Protein AF-Q3I3A7-F1 (afdb_monomer_lite)

Radius of gyration: 13.95 Å; chains: 1; bounding box: 31×29×38 Å

Organism: Coccidioides posadasii (NCBI:txid199306)

Foldseek 3Di:
DQDQQAKDKDFAQDQAKKWKWKDAVHTHDIDIAHHRRMDIDGADADPHRQWIWTWMARDVVCVVPLGKIKTWIWHDDSPDIDTDIDIGSDQRQAQHKDKDDDPPPVDDIDIDRRSDHD

Structure (mmCIF, N/CA/C/O backbone):
data_AF-Q3I3A7-F1
#
_entry.id   AF-Q3I3A7-F1
#
loop_
_atom_site.group_PDB
_atom_site.id
_atom_site.type_symbol
_atom_site.label_atom_id
_atom_site.label_alt_id
_atom_site.label_comp_id
_atom_site.label_asym_id
_atom_site.label_entity_id
_atom_site.label_seq_id
_atom_site.pdbx_PDB_ins_code
_atom_site.Cartn_x
_atom_site.Cartn_y
_atom_site.Cartn_z
_atom_site.occupancy
_atom_site.B_iso_or_equiv
_atom_site.auth_seq_id
_atom_site.auth_comp_id
_atom_site.auth_asym_id
_atom_site.auth_atom_id
_atom_site.pdbx_PDB_model_num
ATOM 1 N N . LEU A 1 1 ? 12.259 -13.807 -21.018 1.00 39.78 1 LEU A N 1
ATOM 2 C CA . LEU A 1 1 ? 11.162 -14.350 -20.187 1.00 39.78 1 LEU A CA 1
ATOM 3 C C . LEU A 1 1 ? 10.895 -13.322 -19.102 1.00 39.78 1 LEU A C 1
ATOM 5 O O . LEU A 1 1 ? 11.726 -13.189 -18.217 1.00 39.78 1 LEU A O 1
ATOM 9 N N . ALA A 1 2 ? 9.838 -12.520 -19.231 1.00 44.34 2 ALA A N 1
ATOM 10 C CA . ALA A 1 2 ? 9.441 -11.611 -18.160 1.00 44.34 2 ALA A CA 1
ATOM 11 C C . ALA A 1 2 ? 8.828 -12.471 -17.049 1.00 44.34 2 ALA A C 1
ATOM 13 O O . ALA A 1 2 ? 7.767 -13.065 -17.247 1.00 44.34 2 ALA A O 1
ATOM 14 N N . GLY A 1 3 ? 9.542 -12.632 -15.934 1.00 54.00 3 GLY A N 1
ATOM 15 C CA . GLY A 1 3 ? 8.972 -13.247 -14.740 1.00 54.00 3 GLY A CA 1
ATOM 16 C C . GLY A 1 3 ? 7.757 -12.431 -14.310 1.00 54.00 3 GLY A C 1
ATOM 17 O O . GLY A 1 3 ? 7.796 -11.202 -14.339 1.00 54.00 3 GLY A O 1
ATOM 18 N N . SER A 1 4 ? 6.652 -13.094 -13.971 1.00 65.88 4 SER A N 1
ATOM 19 C CA . SER A 1 4 ? 5.513 -12.401 -13.370 1.00 65.88 4 SER A CA 1
ATOM 20 C C . SER A 1 4 ? 6.004 -11.741 -12.082 1.00 65.88 4 SER A C 1
ATOM 22 O O . SER A 1 4 ? 6.487 -12.439 -11.198 1.00 65.88 4 SER A O 1
ATOM 24 N N . ALA A 1 5 ? 5.892 -10.414 -11.985 1.00 78.31 5 ALA A N 1
ATOM 25 C CA . ALA A 1 5 ? 6.388 -9.612 -10.862 1.00 78.31 5 ALA A CA 1
ATOM 26 C C . ALA A 1 5 ? 5.687 -9.889 -9.514 1.00 78.31 5 ALA A C 1
ATOM 28 O O . ALA A 1 5 ? 5.939 -9.191 -8.541 1.00 78.31 5 ALA A O 1
ATOM 29 N N . GLY A 1 6 ? 4.810 -10.894 -9.450 1.00 90.94 6 GLY A N 1
ATOM 30 C CA . GLY A 1 6 ? 3.989 -11.202 -8.289 1.00 90.94 6 GLY A CA 1
ATOM 31 C C . GLY A 1 6 ? 2.768 -10.292 -8.167 1.00 90.94 6 GLY A C 1
ATOM 32 O O . GLY A 1 6 ? 2.326 -9.662 -9.135 1.00 90.94 6 GLY A O 1
ATOM 33 N N . ASN A 1 7 ? 2.216 -10.259 -6.957 1.00 96.06 7 ASN A N 1
ATOM 34 C CA . ASN A 1 7 ? 1.051 -9.460 -6.606 1.00 96.06 7 ASN A CA 1
ATOM 35 C C . ASN A 1 7 ? 1.393 -8.496 -5.467 1.00 96.06 7 ASN A C 1
ATOM 37 O O . ASN A 1 7 ? 2.140 -8.854 -4.560 1.00 96.06 7 ASN A O 1
ATOM 41 N N . ALA A 1 8 ? 0.779 -7.317 -5.485 1.00 97.75 8 ALA A N 1
ATOM 42 C CA . ALA A 1 8 ? 0.672 -6.450 -4.323 1.00 97.75 8 ALA A CA 1
ATOM 43 C C . ALA A 1 8 ? -0.558 -6.897 -3.524 1.00 97.75 8 ALA A C 1
ATOM 45 O O . ALA A 1 8 ? -1.632 -7.101 -4.099 1.00 97.75 8 ALA A O 1
ATOM 46 N N . ILE A 1 9 ? -0.394 -7.113 -2.218 1.00 98.56 9 ILE A N 1
ATOM 47 C CA . ILE A 1 9 ? -1.428 -7.665 -1.336 1.00 98.56 9 ILE A CA 1
ATOM 48 C C . ILE A 1 9 ? -1.588 -6.739 -0.131 1.00 98.56 9 ILE A C 1
ATOM 50 O O . ILE A 1 9 ? -0.599 -6.300 0.448 1.00 98.56 9 ILE A O 1
ATOM 54 N N . VAL A 1 10 ? -2.835 -6.450 0.244 1.00 98.75 10 VAL A N 1
ATOM 55 C CA . VAL A 1 10 ? -3.174 -5.746 1.487 1.00 98.75 10 VAL A CA 1
ATOM 56 C C . VAL A 1 10 ? -4.082 -6.646 2.306 1.00 98.75 10 VAL A C 1
ATOM 58 O O . VAL A 1 10 ? -5.173 -7.002 1.858 1.00 98.75 10 VAL A O 1
ATOM 61 N N . GLU A 1 11 ? -3.647 -6.984 3.514 1.00 98.75 11 GLU A N 1
ATOM 62 C CA . GLU A 1 11 ? -4.423 -7.773 4.468 1.00 98.75 11 GLU A CA 1
ATOM 63 C C . GLU A 1 11 ? -4.827 -6.905 5.656 1.00 98.75 11 GLU A C 1
ATOM 65 O O . GLU A 1 11 ? -3.984 -6.302 6.323 1.00 98.75 11 GLU A O 1
ATOM 70 N N . ASN A 1 12 ? -6.125 -6.845 5.948 1.00 98.75 12 ASN A N 1
ATOM 71 C CA . ASN A 1 12 ? -6.616 -6.098 7.095 1.00 98.75 12 ASN A CA 1
ATOM 72 C C . ASN A 1 12 ? -6.736 -6.998 8.330 1.00 98.75 12 ASN A C 1
ATOM 74 O O . ASN A 1 12 ? -7.761 -7.643 8.549 1.00 98.75 12 ASN A O 1
ATOM 78 N N . HIS A 1 13 ? -5.714 -6.979 9.181 1.00 98.44 13 HIS A N 1
ATOM 79 C CA . HIS A 1 13 ? -5.724 -7.660 10.484 1.00 98.44 13 HIS A CA 1
ATOM 80 C C . HIS A 1 13 ? -6.307 -6.801 11.621 1.00 98.44 13 HIS A C 1
ATOM 82 O O . HIS A 1 13 ? -6.398 -7.257 12.761 1.00 98.44 13 HIS A O 1
ATOM 88 N N . CYS A 1 14 ? -6.720 -5.562 11.339 1.00 98.12 14 CYS A N 1
ATOM 89 C CA . CYS A 1 14 ? -7.271 -4.649 12.338 1.00 98.12 14 CYS A CA 1
ATOM 90 C C . CYS A 1 14 ? -8.732 -4.997 12.687 1.00 98.12 14 CYS A C 1
ATOM 92 O O . CYS A 1 14 ? -9.471 -5.504 11.841 1.00 98.12 14 CYS A O 1
ATOM 94 N N . PRO A 1 15 ? -9.218 -4.640 13.893 1.00 97.88 15 PRO A N 1
ATOM 95 C CA . PRO A 1 15 ? -10.615 -4.850 14.294 1.00 97.88 15 PRO A CA 1
ATOM 96 C C . PRO A 1 15 ? -11.596 -3.830 13.678 1.00 97.88 15 PRO A C 1
ATOM 98 O O . PRO A 1 15 ? -12.752 -3.745 14.088 1.00 97.88 15 PRO A O 1
ATOM 101 N N . PHE A 1 16 ? -11.150 -3.015 12.720 1.00 97.94 16 PHE A N 1
ATOM 102 C CA . PHE A 1 16 ? -11.946 -1.987 12.052 1.00 97.94 16 PHE A CA 1
ATOM 103 C C . PHE A 1 16 ? -11.852 -2.121 10.532 1.00 97.94 16 PHE A C 1
ATOM 105 O O . PHE A 1 16 ? -10.927 -2.724 9.998 1.00 97.94 16 PHE A O 1
ATOM 112 N N . THR A 1 17 ? -12.833 -1.557 9.829 1.00 98.69 17 THR A N 1
ATOM 113 C CA . THR A 1 17 ? -12.852 -1.545 8.359 1.00 98.69 17 THR A CA 1
ATOM 114 C C . THR A 1 17 ? -11.858 -0.516 7.823 1.00 98.69 17 THR A C 1
ATOM 116 O O . THR A 1 17 ? -11.729 0.567 8.394 1.00 98.69 17 THR A O 1
ATOM 119 N N . VAL A 1 18 ? -11.187 -0.852 6.722 1.00 98.81 18 VAL A N 1
ATOM 120 C CA . VAL A 1 18 ? -10.361 0.074 5.939 1.00 98.81 18 VAL A CA 1
ATOM 121 C C . VAL A 1 18 ? -10.890 0.169 4.513 1.00 98.81 18 VAL A C 1
ATOM 123 O O . VAL A 1 18 ? -11.527 -0.759 4.002 1.00 98.81 18 VAL A O 1
ATOM 126 N N . PHE A 1 19 ? -10.618 1.298 3.878 1.00 98.88 19 PHE A N 1
ATOM 127 C CA . P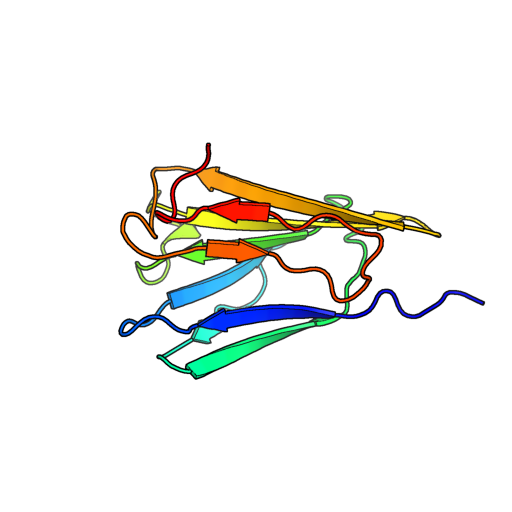HE A 1 19 ? -11.007 1.604 2.510 1.00 98.88 19 PHE A CA 1
ATOM 128 C C . PHE A 1 19 ? -9.741 1.815 1.701 1.00 98.88 19 PHE A C 1
ATOM 130 O O . PHE A 1 19 ? -8.814 2.464 2.185 1.00 98.88 19 PHE A O 1
ATOM 137 N N . LEU A 1 20 ? -9.677 1.253 0.498 1.00 98.56 20 LEU A N 1
ATOM 138 C CA . LEU A 1 20 ? -8.505 1.420 -0.348 1.00 98.56 20 LEU A CA 1
ATOM 139 C C . LEU A 1 20 ? -8.829 1.595 -1.823 1.00 98.56 20 LEU A C 1
ATOM 141 O O . LEU A 1 20 ? -9.879 1.165 -2.305 1.00 98.56 20 LEU A O 1
ATOM 145 N N . TRP A 1 21 ? -7.878 2.208 -2.521 1.00 98.75 21 TRP A N 1
ATOM 146 C CA . TRP A 1 21 ? -7.897 2.450 -3.958 1.00 98.75 21 TRP A CA 1
ATOM 147 C C . TRP A 1 21 ? -6.503 2.200 -4.523 1.00 98.75 21 TRP A C 1
ATOM 149 O O . TRP A 1 21 ? -5.519 2.694 -3.974 1.00 98.75 21 TRP A O 1
ATOM 159 N N . SER A 1 22 ? -6.424 1.488 -5.644 1.00 98.62 22 SER A N 1
ATOM 160 C CA . SER A 1 22 ? -5.211 1.432 -6.461 1.00 98.62 22 SER A CA 1
ATOM 161 C C . SER A 1 22 ? -5.142 2.687 -7.330 1.00 98.62 22 SER A C 1
ATOM 163 O O . SER A 1 22 ? -6.081 2.971 -8.079 1.00 98.62 22 SER A O 1
ATOM 165 N N . VAL A 1 23 ? -4.090 3.492 -7.173 1.00 98.56 23 VAL A N 1
ATOM 166 C CA . VAL A 1 23 ? -3.973 4.809 -7.815 1.00 98.56 23 VAL A CA 1
ATOM 167 C C . VAL A 1 23 ? -2.697 4.893 -8.648 1.00 98.56 23 VAL A C 1
ATOM 169 O O . VAL A 1 23 ? -1.595 4.873 -8.108 1.00 98.56 23 VAL A O 1
ATOM 172 N N . GLY A 1 24 ? -2.866 5.034 -9.963 1.00 97.38 24 GLY A N 1
ATOM 173 C CA . GLY A 1 24 ? -1.808 5.323 -10.936 1.00 97.38 24 GLY A CA 1
ATOM 174 C C . GLY A 1 24 ? -2.099 6.632 -11.670 1.00 97.38 24 GLY A C 1
ATOM 175 O O . GLY A 1 24 ? -2.371 7.656 -11.042 1.00 97.38 24 GLY A O 1
ATOM 176 N N . GLY A 1 25 ? -2.130 6.590 -13.005 1.00 97.00 25 GLY A N 1
ATOM 177 C CA . GLY A 1 25 ? -2.623 7.692 -13.840 1.00 97.00 25 GLY A CA 1
ATOM 178 C C . GLY A 1 25 ? -4.118 7.979 -13.669 1.00 97.00 25 GLY A C 1
ATOM 179 O O . GLY A 1 25 ? -4.600 9.063 -13.998 1.00 97.00 25 GLY A O 1
ATOM 180 N N . SER A 1 26 ? -4.854 7.019 -13.108 1.00 96.88 26 SER A N 1
ATOM 181 C CA . SER A 1 26 ? -6.254 7.148 -12.713 1.00 96.88 26 SER A CA 1
ATOM 182 C C . SER A 1 26 ? -6.495 6.504 -11.345 1.00 96.88 26 SER A C 1
ATOM 184 O O . SER A 1 26 ? -5.664 5.743 -10.843 1.00 96.88 26 SER A O 1
ATOM 186 N N . ILE A 1 27 ? -7.631 6.836 -10.731 1.00 98.38 27 ILE A N 1
ATOM 187 C CA . ILE A 1 27 ? -8.074 6.242 -9.467 1.00 98.38 27 ILE A CA 1
ATOM 188 C C . ILE A 1 27 ? -8.916 5.007 -9.798 1.00 98.38 27 ILE A C 1
ATOM 190 O O . ILE A 1 27 ? -9.931 5.117 -10.488 1.00 98.38 27 ILE A O 1
ATOM 194 N N . GLY A 1 28 ? -8.493 3.841 -9.308 1.00 98.31 28 GLY A N 1
ATOM 195 C CA . GLY A 1 28 ? -9.241 2.592 -9.414 1.00 98.31 28 GLY A CA 1
ATOM 196 C C . GLY A 1 28 ? -10.531 2.579 -8.578 1.00 98.31 28 GLY A C 1
ATOM 197 O O . GLY A 1 28 ? -10.851 3.547 -7.885 1.00 98.31 28 GLY A O 1
ATOM 198 N N . PRO A 1 29 ? -11.307 1.483 -8.622 1.00 98.19 29 PRO A N 1
ATOM 199 C CA . PRO A 1 29 ? -12.522 1.364 -7.822 1.00 98.19 29 PRO A CA 1
ATOM 200 C C . PRO A 1 29 ? -12.219 1.346 -6.315 1.00 98.19 29 PRO A C 1
ATOM 202 O O . PRO A 1 29 ? -11.136 0.956 -5.880 1.00 98.19 29 PRO A O 1
ATOM 205 N N . LYS A 1 30 ? -13.212 1.739 -5.508 1.00 98.69 30 LYS A N 1
ATOM 206 C CA . LYS A 1 30 ? -13.153 1.616 -4.047 1.00 98.69 30 LYS A CA 1
ATOM 207 C C . LYS A 1 30 ? -13.218 0.147 -3.632 1.00 98.69 30 LYS A C 1
ATOM 209 O O . LYS A 1 30 ? -14.136 -0.569 -4.033 1.00 98.69 30 LYS A O 1
ATOM 214 N N . HIS A 1 31 ? -12.322 -0.256 -2.740 1.00 98.81 31 HIS A N 1
ATOM 215 C CA . HIS A 1 31 ? -12.359 -1.545 -2.058 1.00 98.81 31 HIS A CA 1
ATOM 216 C C . HIS A 1 31 ? -12.589 -1.351 -0.559 1.00 98.81 31 HIS A C 1
ATOM 218 O O . HIS A 1 31 ? -11.994 -0.475 0.063 1.00 98.81 31 HIS A O 1
ATOM 224 N N . VAL A 1 32 ? -13.452 -2.187 0.022 1.00 98.81 32 VAL A N 1
ATOM 225 C CA . VAL A 1 32 ? -13.806 -2.150 1.447 1.00 98.81 32 VAL A CA 1
ATOM 226 C C . VAL A 1 32 ? -13.318 -3.433 2.104 1.00 98.81 32 VAL A C 1
ATOM 228 O O . VAL A 1 32 ? -13.817 -4.517 1.797 1.00 98.81 32 VAL A O 1
ATOM 231 N N . LEU A 1 33 ? -12.353 -3.322 3.012 1.00 98.69 33 LEU A N 1
ATOM 232 C CA . LEU A 1 33 ? -11.757 -4.462 3.703 1.00 98.69 33 LEU A CA 1
ATOM 233 C C . LEU A 1 33 ? -12.192 -4.425 5.164 1.00 98.69 33 LEU A C 1
ATOM 235 O O . LEU A 1 33 ? -11.691 -3.636 5.965 1.00 98.69 33 LEU A O 1
ATOM 239 N N . LYS A 1 34 ? -13.127 -5.305 5.523 1.00 98.69 34 LYS A N 1
ATOM 240 C CA . LYS A 1 34 ? -13.443 -5.602 6.929 1.00 98.69 34 LYS A CA 1
ATOM 241 C C . LYS A 1 34 ? -12.269 -6.347 7.582 1.00 98.69 34 LYS A C 1
ATOM 243 O O . LYS A 1 34 ? -11.323 -6.720 6.893 1.00 98.69 34 LYS A O 1
ATOM 248 N N . GLN A 1 35 ? -12.346 -6.591 8.890 1.00 98.50 35 GLN A N 1
ATOM 249 C CA . GLN A 1 35 ? -11.388 -7.455 9.586 1.00 98.50 35 GLN A CA 1
ATOM 250 C C . GLN A 1 35 ? -11.255 -8.810 8.865 1.00 98.50 35 GLN A C 1
ATOM 252 O O . GLN A 1 35 ? -12.260 -9.440 8.535 1.00 98.50 35 GLN A O 1
ATOM 257 N N . GLY A 1 36 ? -10.017 -9.236 8.614 1.00 98.50 36 GLY A N 1
ATOM 258 C CA . GLY A 1 36 ? -9.668 -10.436 7.847 1.00 98.50 36 GLY A CA 1
ATOM 259 C C . GLY A 1 36 ? -9.824 -10.293 6.327 1.00 98.50 36 GLY A C 1
ATOM 260 O O . GLY A 1 36 ? -9.627 -11.263 5.600 1.00 98.50 36 GLY A O 1
ATOM 261 N N . GLY A 1 37 ? -10.209 -9.114 5.832 1.00 98.62 37 GLY A N 1
ATOM 262 C CA . GLY A 1 37 ? -10.354 -8.838 4.406 1.00 98.62 37 GLY A CA 1
ATOM 263 C C . GLY A 1 37 ? -9.007 -8.726 3.698 1.00 98.62 37 GLY A C 1
ATOM 264 O O . GLY A 1 37 ? -8.037 -8.228 4.270 1.00 98.62 37 GLY A O 1
ATOM 265 N N . VAL A 1 38 ? -8.975 -9.149 2.434 1.00 98.75 38 VAL A N 1
ATOM 266 C CA . VAL A 1 38 ? -7.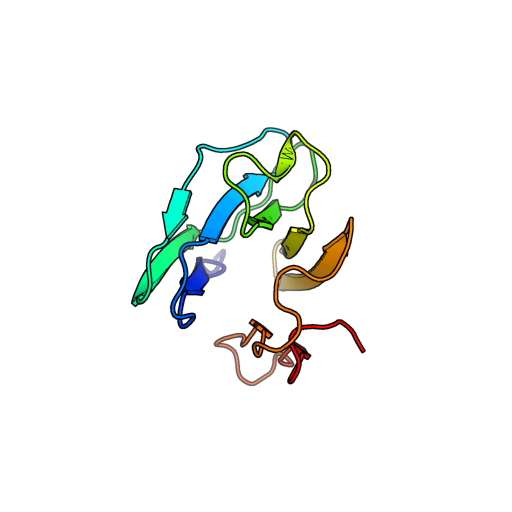771 -9.149 1.596 1.00 98.75 38 VAL A CA 1
ATOM 267 C C . VAL A 1 38 ? -8.062 -8.458 0.268 1.00 98.75 38 VAL A C 1
ATOM 269 O O . VAL A 1 38 ? -9.078 -8.728 -0.374 1.00 98.75 38 VAL A O 1
ATOM 272 N N . TYR A 1 39 ? -7.152 -7.585 -0.149 1.00 98.75 39 TYR A N 1
ATOM 273 C CA . TYR A 1 39 ? -7.062 -7.048 -1.503 1.00 98.75 39 TYR A CA 1
ATOM 274 C C . TYR A 1 39 ? -5.807 -7.587 -2.178 1.00 98.75 39 TYR A C 1
ATOM 276 O O . TYR A 1 39 ? -4.767 -7.720 -1.535 1.00 98.75 39 TYR A O 1
ATOM 284 N N . SER A 1 40 ? -5.892 -7.872 -3.475 1.00 98.38 40 SER A N 1
ATOM 285 C CA . SER A 1 40 ? -4.732 -8.256 -4.268 1.00 98.38 40 SER A CA 1
ATOM 286 C C . SER A 1 40 ? -4.855 -7.747 -5.696 1.00 98.38 40 SER A C 1
ATOM 288 O O . SER A 1 40 ? -5.911 -7.866 -6.318 1.00 98.38 40 SER A O 1
ATOM 290 N N . GLU A 1 41 ? -3.750 -7.238 -6.230 1.00 97.62 41 GLU A N 1
ATOM 291 C CA . GLU A 1 41 ? -3.597 -6.931 -7.647 1.00 97.62 41 GLU A CA 1
ATOM 292 C C . GLU A 1 41 ? -2.254 -7.436 -8.167 1.00 97.62 41 GLU A C 1
ATOM 294 O O . GLU A 1 41 ? -1.282 -7.551 -7.421 1.00 97.62 41 GLU A O 1
ATOM 299 N N . LYS A 1 42 ? -2.185 -7.725 -9.469 1.00 96.19 42 LYS A N 1
ATOM 300 C CA . LYS A 1 42 ? -0.903 -8.028 -10.113 1.00 96.19 42 LYS A CA 1
ATOM 301 C C . LYS A 1 42 ? -0.027 -6.786 -10.086 1.00 96.19 42 LYS A C 1
ATOM 303 O O . LYS A 1 42 ? -0.500 -5.713 -10.457 1.00 96.19 42 LYS A O 1
ATOM 308 N N . ILE A 1 43 ? 1.247 -6.944 -9.743 1.00 95.62 43 ILE A N 1
ATOM 309 C CA . ILE A 1 43 ? 2.214 -5.854 -9.870 1.00 95.62 43 ILE A CA 1
ATOM 310 C C . ILE A 1 43 ? 2.359 -5.517 -11.354 1.00 95.62 43 ILE A C 1
ATOM 312 O O . ILE A 1 43 ? 2.673 -6.376 -12.182 1.00 95.62 43 ILE A O 1
ATOM 316 N N . HIS A 1 44 ? 2.091 -4.260 -11.690 1.00 94.25 44 HIS A N 1
ATOM 317 C CA . HIS A 1 44 ? 2.113 -3.756 -13.055 1.00 94.25 44 HIS A CA 1
ATOM 318 C C . HIS A 1 44 ? 2.679 -2.336 -13.115 1.00 94.25 44 HIS A C 1
ATOM 320 O O . HIS A 1 44 ? 2.767 -1.628 -12.116 1.00 94.25 44 HIS A O 1
ATOM 326 N N . ARG A 1 45 ? 3.089 -1.914 -14.312 1.00 94.12 45 ARG A N 1
ATOM 327 C CA . ARG A 1 45 ? 3.525 -0.540 -14.561 1.00 94.12 45 ARG A CA 1
ATOM 328 C C . ARG A 1 45 ? 2.344 0.279 -15.065 1.00 94.12 45 ARG A C 1
ATOM 330 O O . ARG A 1 45 ? 1.770 -0.065 -16.097 1.00 94.12 45 ARG A O 1
ATOM 337 N N . ASP A 1 46 ? 2.036 1.381 -14.391 1.00 95.00 46 ASP A N 1
ATOM 338 C CA . ASP A 1 46 ? 1.147 2.400 -14.944 1.00 95.00 46 ASP A CA 1
ATOM 339 C C . ASP A 1 46 ? 1.913 3.256 -15.973 1.00 95.00 46 ASP A C 1
ATOM 341 O O . ASP A 1 46 ? 3.011 3.740 -15.676 1.00 95.00 46 ASP A O 1
ATOM 345 N N . PRO A 1 47 ? 1.398 3.437 -17.201 1.00 92.94 47 PRO A N 1
ATOM 346 C CA . PRO A 1 47 ? 2.113 4.164 -18.245 1.00 92.94 47 PRO A CA 1
ATOM 347 C C . PRO A 1 47 ? 2.171 5.683 -18.027 1.00 92.94 47 PRO A C 1
ATOM 349 O O . PRO A 1 47 ? 3.040 6.321 -18.619 1.00 92.94 47 PRO A O 1
ATOM 352 N N . GLN A 1 48 ? 1.279 6.263 -17.218 1.00 94.81 48 GLN A N 1
ATOM 353 C CA . GLN A 1 48 ? 1.194 7.705 -16.980 1.00 94.81 48 GLN A CA 1
ATOM 354 C C . GLN A 1 48 ? 1.984 8.132 -15.737 1.00 94.81 48 GLN A C 1
ATOM 356 O O . GLN A 1 48 ? 2.763 9.078 -15.814 1.00 94.81 48 GLN A O 1
ATOM 361 N N . SER A 1 49 ? 1.813 7.442 -14.607 1.00 94.25 49 SER A N 1
ATOM 362 C CA . SER A 1 49 ? 2.511 7.734 -13.345 1.00 94.25 49 SER A CA 1
ATOM 363 C C . SER A 1 49 ? 3.836 6.983 -13.199 1.00 94.25 49 SER A C 1
ATOM 365 O O . SER A 1 49 ? 4.679 7.384 -12.401 1.00 94.25 49 SER A O 1
ATOM 367 N N . GLY A 1 50 ? 4.042 5.889 -13.942 1.00 92.75 50 GLY A N 1
ATOM 368 C CA . GLY A 1 50 ? 5.231 5.032 -13.841 1.00 92.75 50 GLY A CA 1
ATOM 369 C C . GLY A 1 50 ? 5.208 4.030 -12.678 1.00 92.75 50 GLY A C 1
ATOM 370 O O . GLY A 1 50 ? 6.044 3.126 -12.642 1.00 92.75 50 GLY A O 1
ATOM 371 N N . GLY A 1 51 ? 4.242 4.146 -11.767 1.00 95.81 51 GLY A N 1
ATOM 372 C CA . GLY A 1 51 ? 4.051 3.288 -10.598 1.00 95.81 51 GLY A CA 1
ATOM 373 C C . GLY A 1 51 ? 2.635 3.411 -10.040 1.00 95.81 51 GLY A C 1
ATOM 374 O O . GLY A 1 51 ? 1.834 4.206 -10.531 1.00 95.81 51 GLY A O 1
ATOM 375 N N . ILE A 1 52 ? 2.333 2.622 -9.020 1.00 98.44 52 ILE A N 1
ATOM 376 C CA . ILE A 1 52 ? 1.022 2.550 -8.378 1.00 98.44 52 ILE A CA 1
ATOM 377 C C . ILE A 1 52 ? 1.178 2.883 -6.898 1.00 98.44 52 ILE A C 1
ATOM 379 O O . ILE A 1 52 ? 2.138 2.459 -6.265 1.00 98.44 52 ILE A O 1
ATOM 383 N N . ALA A 1 53 ? 0.216 3.613 -6.342 1.00 98.56 53 ALA A N 1
ATOM 384 C CA . ALA A 1 53 ? 0.034 3.779 -4.909 1.00 98.56 53 ALA A CA 1
ATOM 385 C C . ALA A 1 53 ? -1.313 3.181 -4.499 1.00 98.56 53 ALA A C 1
ATOM 387 O O . ALA A 1 53 ? -2.370 3.704 -4.857 1.00 98.56 53 ALA A O 1
ATOM 388 N N . ILE A 1 54 ? -1.282 2.100 -3.723 1.00 98.81 54 ILE A N 1
ATOM 389 C CA . ILE A 1 54 ? -2.455 1.587 -3.024 1.00 98.81 54 ILE A CA 1
ATOM 390 C C . ILE A 1 54 ? -2.663 2.476 -1.799 1.00 98.81 54 ILE A C 1
ATOM 392 O O . ILE A 1 54 ? -1.939 2.384 -0.808 1.00 98.81 54 ILE A O 1
ATOM 396 N N . LYS A 1 55 ? -3.633 3.383 -1.897 1.00 98.75 55 LYS A N 1
ATOM 397 C CA . LYS A 1 55 ? -3.971 4.342 -0.841 1.00 98.75 55 LYS A CA 1
ATOM 398 C C . LYS A 1 55 ? -4.978 3.718 0.103 1.00 98.75 55 LYS A C 1
ATOM 400 O O . LYS A 1 55 ? -6.017 3.262 -0.366 1.00 98.75 55 LYS A O 1
ATOM 405 N N . ILE A 1 56 ? -4.697 3.727 1.401 1.00 98.81 56 ILE A N 1
ATOM 406 C CA . ILE A 1 56 ? -5.500 3.059 2.426 1.00 98.81 56 ILE A CA 1
ATOM 407 C C . ILE A 1 56 ? -5.901 4.081 3.493 1.00 98.81 56 ILE A C 1
ATOM 409 O O . ILE A 1 56 ? -5.055 4.778 4.052 1.00 98.81 56 ILE A O 1
ATOM 413 N N . THR A 1 57 ? -7.196 4.160 3.794 1.00 98.75 57 THR A N 1
ATOM 414 C CA . THR A 1 57 ? -7.772 5.081 4.782 1.00 98.75 57 THR A CA 1
ATOM 415 C C . THR A 1 57 ? -8.705 4.345 5.743 1.00 98.75 57 THR A C 1
ATOM 417 O O . THR A 1 57 ? -9.255 3.284 5.440 1.00 98.75 57 THR A O 1
ATOM 420 N N . ARG A 1 58 ? -8.930 4.931 6.926 1.00 98.31 58 ARG A N 1
ATOM 421 C CA . ARG A 1 58 ? -9.967 4.475 7.880 1.00 98.31 58 ARG A CA 1
ATOM 422 C C . ARG A 1 58 ? -11.304 5.192 7.715 1.00 98.31 58 ARG A C 1
ATOM 424 O O . ARG A 1 58 ? -12.310 4.754 8.265 1.00 98.31 58 ARG A O 1
ATOM 431 N N . VAL A 1 59 ? -11.303 6.297 6.980 1.00 98.38 59 VAL A N 1
ATOM 432 C CA . VAL A 1 59 ? -12.493 7.085 6.659 1.00 98.38 59 VAL A CA 1
ATOM 433 C C . VAL A 1 59 ? -12.953 6.691 5.264 1.00 98.38 59 VAL A C 1
ATOM 435 O O . VAL A 1 59 ? -12.128 6.638 4.345 1.00 98.38 59 VAL A O 1
ATOM 438 N N . ASP A 1 60 ? -14.247 6.405 5.115 1.00 98.25 60 ASP A N 1
ATOM 439 C CA . ASP A 1 60 ? -14.833 6.126 3.804 1.00 98.25 60 ASP A CA 1
ATOM 440 C C . ASP A 1 60 ? -14.642 7.335 2.878 1.00 98.25 60 ASP A C 1
ATOM 442 O O . ASP A 1 60 ? -14.764 8.482 3.310 1.00 98.25 60 ASP A O 1
ATOM 446 N N . ASP A 1 61 ? -14.274 7.073 1.625 1.00 98.19 61 ASP A N 1
ATOM 447 C CA . ASP A 1 61 ? -13.903 8.092 0.636 1.00 98.19 61 ASP A CA 1
ATOM 448 C C . ASP A 1 61 ? -12.791 9.057 1.125 1.00 98.19 61 ASP A C 1
ATOM 450 O O . ASP A 1 61 ? -12.656 10.186 0.650 1.00 98.19 61 ASP A O 1
ATOM 454 N N . GLY A 1 62 ? -11.939 8.588 2.050 1.00 98.00 62 GLY A N 1
ATOM 455 C CA . GLY A 1 62 ? -10.897 9.377 2.717 1.00 98.00 62 GLY A CA 1
ATOM 456 C C . GLY A 1 62 ? -9.867 10.020 1.780 1.00 98.00 62 GLY A C 1
ATOM 457 O O . GLY A 1 62 ? -9.348 11.098 2.072 1.00 98.00 62 GLY A O 1
ATOM 458 N N . ILE A 1 63 ? -9.616 9.409 0.616 1.00 97.81 63 ILE A N 1
ATOM 459 C CA . ILE A 1 63 ? -8.696 9.955 -0.395 1.00 97.81 63 ILE A CA 1
ATOM 460 C C . ILE A 1 63 ? -9.221 11.240 -1.063 1.00 97.81 63 ILE A C 1
ATOM 462 O O . ILE A 1 63 ? -8.466 11.903 -1.770 1.00 97.81 63 ILE A O 1
ATOM 466 N N . PHE A 1 64 ? -10.497 11.593 -0.857 1.00 98.12 64 PHE A N 1
ATOM 467 C CA . PHE A 1 64 ? -11.147 12.767 -1.450 1.00 98.12 64 PHE A CA 1
ATOM 468 C C . PHE A 1 64 ? -11.389 13.910 -0.456 1.00 98.12 64 PHE A C 1
ATOM 470 O O . PHE A 1 64 ? -11.888 14.963 -0.849 1.00 98.12 64 PHE A O 1
ATOM 477 N N . ASN A 1 65 ? -11.066 13.725 0.827 1.00 97.00 65 ASN A N 1
ATOM 478 C CA . ASN A 1 65 ? -11.396 14.686 1.886 1.00 97.00 65 ASN A CA 1
ATOM 479 C C . ASN A 1 65 ? -10.223 14.995 2.836 1.00 97.00 65 ASN A C 1
ATOM 481 O O . ASN A 1 65 ? -10.450 15.487 3.938 1.00 97.00 65 ASN A O 1
ATOM 485 N N . ASN A 1 66 ? -8.982 14.741 2.403 1.00 96.44 66 ASN A N 1
ATOM 486 C CA . ASN A 1 66 ? -7.755 14.939 3.189 1.00 96.44 66 ASN A CA 1
ATOM 487 C C . ASN A 1 66 ? -7.745 14.167 4.522 1.00 96.44 66 ASN A C 1
ATOM 489 O O . ASN A 1 66 ? -7.172 14.635 5.505 1.00 96.44 66 ASN A O 1
ATOM 493 N N . SER A 1 67 ? -8.392 12.999 4.577 1.00 98.50 67 SER A N 1
ATOM 494 C CA . SER A 1 67 ? -8.249 12.108 5.729 1.00 98.50 67 SER A CA 1
ATOM 495 C C . SER A 1 67 ? -6.840 11.503 5.784 1.00 98.50 67 SER A C 1
ATOM 497 O O . SER A 1 67 ? -6.234 11.306 4.728 1.00 98.50 67 SER A O 1
ATOM 499 N N . PRO A 1 68 ? -6.349 11.130 6.983 1.00 98.50 68 PRO A N 1
ATOM 500 C CA . PRO A 1 68 ? -5.119 10.358 7.135 1.00 98.50 68 PRO A CA 1
ATOM 501 C C . PRO A 1 68 ? -5.093 9.120 6.232 1.00 98.50 68 PRO A C 1
ATOM 503 O O . PRO A 1 68 ? -6.079 8.374 6.138 1.00 98.50 68 PRO A O 1
ATOM 506 N N . GLN A 1 69 ? -3.957 8.918 5.574 1.00 98.44 69 GLN A N 1
ATOM 507 C CA . GLN A 1 69 ? -3.786 8.002 4.454 1.00 98.44 69 GLN A CA 1
ATOM 508 C C . GLN A 1 69 ? -2.407 7.348 4.543 1.00 98.44 69 GLN A C 1
ATOM 510 O O . GLN A 1 69 ? -1.405 8.055 4.532 1.00 98.44 69 GLN A O 1
ATOM 515 N N . THR A 1 70 ? -2.369 6.016 4.517 1.00 98.75 70 THR A N 1
ATOM 516 C CA . THR A 1 70 ? -1.135 5.254 4.287 1.00 98.75 70 THR A CA 1
ATOM 517 C C . THR A 1 70 ? -1.099 4.800 2.843 1.00 98.75 70 THR A C 1
ATOM 519 O O . THR A 1 70 ? -2.080 4.271 2.317 1.00 98.75 70 THR A O 1
ATOM 522 N N . ASN A 1 71 ? 0.039 4.994 2.196 1.00 98.62 71 ASN A N 1
ATOM 523 C CA . ASN A 1 71 ? 0.301 4.576 0.832 1.00 98.62 71 ASN A CA 1
ATOM 524 C C . ASN A 1 71 ? 1.226 3.379 0.852 1.00 98.62 71 ASN A C 1
ATOM 526 O O . ASN A 1 71 ? 2.355 3.493 1.314 1.00 98.62 71 ASN A O 1
ATOM 530 N N . PHE A 1 72 ? 0.766 2.271 0.286 1.00 98.62 72 PHE A N 1
ATOM 531 C CA . PHE A 1 72 ? 1.649 1.223 -0.193 1.00 98.62 72 PHE A CA 1
ATOM 532 C C . PHE A 1 72 ? 1.914 1.477 -1.671 1.00 98.62 72 PHE A C 1
ATOM 534 O O . PHE A 1 72 ? 1.061 1.214 -2.519 1.00 98.62 72 PHE A O 1
ATOM 541 N N . ALA A 1 73 ? 3.085 2.027 -1.974 1.00 98.38 73 ALA A N 1
ATOM 542 C CA . ALA A 1 73 ? 3.480 2.313 -3.339 1.00 98.38 73 ALA A CA 1
ATOM 543 C C . ALA A 1 73 ? 4.438 1.255 -3.881 1.00 98.38 73 ALA A C 1
ATOM 545 O O . ALA A 1 73 ? 5.247 0.680 -3.153 1.00 98.38 73 ALA A O 1
ATOM 546 N N . TYR A 1 74 ? 4.325 0.991 -5.181 1.00 97.81 74 TYR A N 1
ATOM 547 C CA . TYR A 1 74 ? 5.264 0.162 -5.912 1.00 97.81 74 TYR A CA 1
ATOM 548 C C . TYR A 1 74 ? 5.483 0.667 -7.339 1.00 97.81 74 TYR A C 1
ATOM 550 O O . TYR A 1 74 ? 4.621 1.284 -7.966 1.00 97.81 74 TYR A O 1
ATOM 558 N N . SER A 1 75 ? 6.653 0.363 -7.892 1.00 95.75 75 SER A N 1
ATOM 559 C CA . SER A 1 75 ? 6.951 0.552 -9.311 1.00 95.75 75 SER A CA 1
ATOM 560 C C . SER A 1 75 ? 7.636 -0.680 -9.882 1.00 95.75 75 SER A C 1
ATOM 562 O O . SER A 1 75 ? 8.337 -1.411 -9.178 1.00 95.7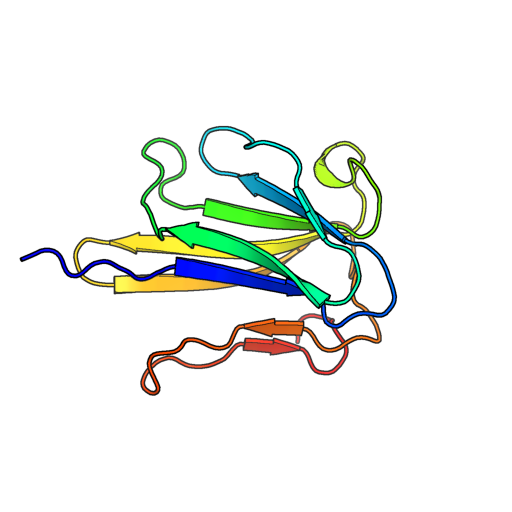5 75 SER A O 1
ATOM 564 N N . LEU A 1 76 ? 7.410 -0.920 -11.172 1.00 94.19 76 LEU A N 1
ATOM 565 C CA . LEU A 1 76 ? 7.939 -2.073 -11.885 1.00 94.19 76 LEU A CA 1
ATOM 566 C C . LEU A 1 76 ? 8.856 -1.618 -13.020 1.00 94.19 76 LEU A C 1
ATOM 568 O O . LEU A 1 76 ? 8.456 -0.867 -13.911 1.00 94.19 76 LEU A O 1
ATOM 572 N N . THR A 1 77 ? 10.081 -2.128 -12.991 1.00 89.19 77 THR A N 1
ATOM 573 C CA . THR A 1 77 ? 11.027 -2.106 -14.112 1.00 89.19 77 THR A CA 1
ATOM 574 C C . THR A 1 77 ? 11.079 -3.487 -14.765 1.00 89.19 77 THR A C 1
ATOM 576 O O . THR A 1 77 ? 10.505 -4.439 -14.243 1.00 89.19 77 THR A O 1
ATOM 579 N N . ASP A 1 78 ? 11.825 -3.640 -15.860 1.00 84.31 78 ASP A N 1
ATOM 580 C CA . ASP A 1 78 ? 11.954 -4.930 -16.558 1.00 84.31 78 ASP A CA 1
ATOM 581 C C . ASP A 1 78 ? 12.498 -6.070 -15.679 1.00 84.31 78 ASP A C 1
ATOM 583 O O . ASP A 1 78 ? 12.324 -7.244 -16.005 1.00 84.31 78 ASP A O 1
ATOM 587 N N . THR A 1 79 ? 13.185 -5.742 -14.579 1.00 84.94 79 THR A N 1
ATOM 588 C CA . THR A 1 79 ? 13.896 -6.727 -13.746 1.00 84.94 79 THR A CA 1
ATOM 589 C C . THR A 1 79 ? 13.636 -6.605 -12.251 1.00 84.94 79 THR A C 1
ATOM 591 O O . THR A 1 79 ? 14.050 -7.487 -11.503 1.00 84.94 79 THR A O 1
ATOM 594 N N . ARG A 1 80 ? 13.006 -5.519 -11.787 1.00 90.44 80 ARG A N 1
ATOM 595 C CA . ARG A 1 80 ? 12.889 -5.209 -10.356 1.00 90.44 80 ARG A CA 1
ATOM 596 C C . ARG A 1 80 ? 11.572 -4.539 -10.017 1.00 90.44 80 ARG A C 1
ATOM 598 O O . ARG A 1 80 ? 11.094 -3.691 -10.776 1.00 90.44 80 ARG A O 1
ATOM 605 N N . VAL A 1 81 ? 11.077 -4.872 -8.831 1.00 93.94 81 VAL A N 1
ATOM 606 C CA . VAL A 1 81 ? 10.024 -4.142 -8.131 1.00 93.94 81 VAL A CA 1
ATOM 607 C C . VAL A 1 81 ? 10.688 -3.246 -7.093 1.00 93.94 81 VAL A C 1
ATOM 609 O O . VAL A 1 81 ? 11.562 -3.694 -6.354 1.00 93.94 81 VAL A O 1
ATOM 612 N N . PHE A 1 82 ? 10.272 -1.988 -7.046 1.00 95.56 82 PHE A N 1
ATOM 613 C CA . PHE A 1 82 ? 10.566 -1.080 -5.941 1.00 95.56 82 PHE A CA 1
ATOM 614 C C . PHE A 1 82 ? 9.277 -0.842 -5.174 1.00 95.56 82 PHE A C 1
ATOM 616 O O . PHE A 1 82 ? 8.214 -0.806 -5.792 1.00 95.56 82 PHE A O 1
ATOM 623 N N . TYR A 1 83 ? 9.373 -0.677 -3.861 1.00 97.44 83 TYR A N 1
ATOM 624 C CA . TYR A 1 83 ? 8.226 -0.472 -2.988 1.00 97.44 83 TYR A CA 1
ATOM 625 C C . TYR A 1 83 ? 8.569 0.491 -1.854 1.00 97.44 83 TYR A C 1
ATOM 627 O O . TYR A 1 83 ? 9.728 0.592 -1.447 1.00 97.44 83 TYR A O 1
ATOM 635 N N . ASP A 1 84 ? 7.553 1.177 -1.344 1.00 97.81 84 ASP A N 1
ATOM 636 C CA . ASP A 1 84 ? 7.651 2.039 -0.173 1.00 97.81 84 ASP A CA 1
ATOM 637 C C . ASP A 1 84 ? 6.339 2.068 0.620 1.00 97.81 84 ASP A C 1
ATOM 639 O O . ASP A 1 84 ? 5.275 1.659 0.139 1.00 97.81 84 ASP A O 1
ATOM 643 N N . LEU A 1 85 ? 6.453 2.558 1.854 1.00 98.44 85 LEU A N 1
ATOM 644 C CA . LEU A 1 85 ? 5.328 3.006 2.656 1.00 98.44 85 LEU A CA 1
ATOM 645 C C . LEU A 1 85 ? 5.489 4.497 2.958 1.00 98.44 85 LEU A C 1
ATOM 647 O O . LEU A 1 85 ? 6.577 4.946 3.326 1.00 98.44 85 LEU A O 1
ATOM 651 N N . SER A 1 86 ? 4.397 5.249 2.866 1.00 98.50 86 SER A N 1
ATOM 652 C CA . SER A 1 86 ? 4.353 6.656 3.278 1.00 98.50 86 SER A CA 1
ATOM 653 C C . SER A 1 86 ? 2.992 7.037 3.843 1.00 98.50 86 SER A C 1
ATOM 655 O O . SER A 1 86 ? 1.968 6.572 3.352 1.00 98.50 86 SER A O 1
ATOM 657 N N . ASP A 1 87 ? 2.985 7.923 4.837 1.00 98.38 87 ASP A N 1
ATOM 658 C CA . ASP A 1 87 ? 1.761 8.529 5.357 1.00 98.38 87 ASP A CA 1
ATOM 659 C C . ASP A 1 87 ? 1.598 9.956 4.833 1.00 98.38 87 ASP A C 1
ATOM 661 O O . ASP A 1 87 ? 2.561 10.714 4.687 1.00 98.38 87 ASP A O 1
ATOM 665 N N . VAL A 1 88 ? 0.357 10.333 4.536 1.00 97.81 88 VAL A N 1
ATOM 666 C CA . VAL A 1 88 ? -0.025 11.710 4.215 1.00 97.81 88 VAL A CA 1
ATOM 667 C C . VAL A 1 88 ? -1.295 12.083 4.966 1.00 97.81 88 VAL A C 1
ATOM 669 O O . VAL A 1 88 ? -2.150 11.246 5.248 1.00 97.81 88 VAL A O 1
ATOM 672 N N . PHE A 1 89 ? -1.413 13.371 5.290 1.00 97.75 89 PHE A N 1
ATOM 673 C CA . PHE A 1 89 ? -2.534 13.930 6.055 1.00 97.75 89 PHE A CA 1
ATOM 674 C C . PHE A 1 89 ? -2.716 13.335 7.469 1.00 97.75 89 PHE A C 1
ATOM 676 O O . PHE A 1 89 ? -3.766 13.520 8.080 1.00 97.75 89 PHE A O 1
ATOM 683 N N . GLY A 1 90 ? -1.682 12.677 8.009 1.00 97.44 90 GLY A N 1
ATOM 684 C CA . GLY A 1 90 ? -1.633 12.087 9.352 1.00 97.44 90 GLY A CA 1
ATOM 685 C C . GLY A 1 90 ? -1.400 10.575 9.322 1.00 97.44 90 GLY A C 1
ATOM 686 O O . GLY A 1 90 ? -1.251 10.000 8.249 1.00 97.44 90 GLY A O 1
ATOM 687 N N . ASP A 1 91 ? -1.434 9.947 10.500 1.00 97.94 91 ASP A N 1
ATOM 688 C CA . ASP A 1 91 ? -1.100 8.528 10.692 1.00 97.94 91 ASP A CA 1
ATOM 689 C C . ASP A 1 91 ? -2.376 7.693 10.948 1.00 97.94 91 ASP A C 1
ATOM 691 O O . ASP A 1 91 ? -2.818 7.553 12.099 1.00 97.94 91 ASP A O 1
ATOM 695 N N . PRO A 1 92 ? -3.046 7.143 9.913 1.00 97.56 92 PRO A N 1
ATOM 696 C CA . PRO A 1 92 ? -4.334 6.463 10.092 1.00 97.56 92 PRO A CA 1
ATOM 697 C C . PRO A 1 92 ? -4.233 5.231 11.001 1.00 97.56 92 PRO A C 1
ATOM 699 O O . PRO A 1 92 ? -5.204 4.880 11.683 1.00 97.56 92 PRO A O 1
ATOM 702 N N . PHE A 1 93 ? -3.068 4.585 11.026 1.00 98.25 93 PHE A N 1
ATOM 703 C CA . PHE A 1 93 ? -2.825 3.357 11.776 1.00 98.25 93 PHE A CA 1
ATOM 704 C C . PHE A 1 93 ? -2.044 3.571 13.069 1.00 98.25 93 PHE A C 1
ATOM 706 O O . PHE A 1 93 ? -1.633 2.585 13.668 1.00 98.25 93 PHE A O 1
ATOM 713 N N . SER A 1 94 ? -1.900 4.807 13.558 1.00 98.06 94 SER A N 1
ATOM 714 C CA . SER A 1 94 ? -1.278 5.064 14.861 1.00 98.06 94 SER A CA 1
ATOM 715 C C . SER A 1 94 ? -1.852 4.149 15.958 1.00 98.06 94 SER A C 1
ATOM 717 O O . SER A 1 94 ? -3.069 4.046 16.150 1.00 98.06 94 SER A O 1
ATOM 719 N N . GLY A 1 95 ? -0.960 3.426 16.641 1.00 97.56 95 GLY A N 1
ATOM 720 C CA . GLY A 1 95 ? -1.284 2.397 17.633 1.00 97.56 95 GLY A CA 1
ATOM 721 C C . GLY A 1 95 ? -1.540 0.991 17.068 1.00 97.56 95 GLY A C 1
ATOM 722 O O . GLY A 1 95 ? -1.840 0.082 17.837 1.00 97.56 95 GLY A O 1
ATOM 723 N N . SER A 1 96 ? -1.431 0.784 15.753 1.00 97.88 96 SER A N 1
ATOM 724 C CA . SER A 1 96 ? -1.587 -0.507 15.065 1.00 97.88 96 SER A CA 1
ATOM 725 C C . SER A 1 96 ? -0.394 -0.765 14.147 1.00 97.88 96 SER A C 1
ATOM 727 O O . SER A 1 96 ? -0.060 0.071 13.320 1.00 97.88 96 SER A O 1
ATOM 729 N N . LYS A 1 97 ? 0.252 -1.930 14.251 1.00 98.25 97 LYS A N 1
ATOM 730 C CA . LYS A 1 97 ? 1.412 -2.266 13.411 1.00 98.25 97 LYS A CA 1
ATOM 731 C C . LYS A 1 97 ? 1.054 -2.223 11.918 1.00 98.25 97 LYS A C 1
ATOM 733 O O . LYS A 1 97 ? 0.089 -2.863 11.505 1.00 98.25 97 LYS A O 1
ATOM 738 N N . VAL A 1 98 ? 1.893 -1.565 11.119 1.00 98.56 98 VAL A N 1
ATOM 739 C CA . VAL A 1 98 ? 1.890 -1.659 9.651 1.00 98.56 98 VAL A CA 1
ATOM 740 C C . VAL A 1 98 ? 3.164 -2.382 9.220 1.00 98.56 98 VAL A C 1
ATOM 742 O O . VAL A 1 98 ? 4.255 -2.058 9.688 1.00 98.56 98 VAL A O 1
ATOM 745 N N . LEU A 1 99 ? 3.023 -3.401 8.375 1.00 98.44 99 LEU A N 1
ATOM 746 C CA . LEU A 1 99 ? 4.126 -4.211 7.864 1.00 98.44 99 LEU A CA 1
ATOM 747 C C . LEU A 1 99 ? 3.969 -4.384 6.357 1.00 98.44 99 LEU A C 1
ATOM 749 O O . LEU A 1 99 ? 2.936 -4.870 5.901 1.00 98.44 99 LEU A O 1
ATOM 753 N N . LEU A 1 100 ? 5.010 -4.028 5.616 1.00 98.19 100 LEU A N 1
ATOM 754 C CA . LEU A 1 100 ? 5.205 -4.439 4.234 1.00 98.19 100 LEU A CA 1
ATOM 755 C C . LEU A 1 100 ? 6.297 -5.506 4.234 1.00 98.19 100 LEU A C 1
ATOM 757 O O . LEU A 1 100 ? 7.450 -5.208 4.540 1.00 98.19 100 LEU A O 1
ATOM 761 N N . ASP A 1 101 ? 5.907 -6.735 3.911 1.00 97.00 101 ASP A N 1
ATOM 762 C CA . ASP A 1 101 ? 6.764 -7.921 3.935 1.00 97.00 101 ASP A CA 1
ATOM 763 C C . ASP A 1 101 ? 6.861 -8.525 2.523 1.00 97.00 101 ASP A C 1
ATOM 765 O O . ASP A 1 101 ? 5.896 -9.128 2.037 1.00 97.00 101 ASP A O 1
ATOM 769 N N . PRO A 1 102 ? 7.973 -8.310 1.799 1.00 95.38 102 PRO A N 1
ATOM 770 C CA . PRO A 1 102 ? 8.194 -8.937 0.505 1.00 95.38 102 PRO A CA 1
ATOM 771 C C . PRO A 1 102 ? 8.371 -10.453 0.646 1.00 95.38 102 PRO A C 1
ATOM 773 O O . PRO A 1 102 ? 9.156 -10.931 1.455 1.00 95.38 102 PRO A O 1
ATOM 776 N N . SER A 1 103 ? 7.738 -11.234 -0.232 1.00 92.56 103 SER A N 1
ATOM 777 C CA . SER A 1 103 ? 7.919 -12.695 -0.233 1.00 92.56 103 SER A CA 1
ATOM 778 C C . SER A 1 103 ? 9.326 -13.151 -0.654 1.00 92.56 103 SER A C 1
ATOM 780 O O . SER A 1 103 ? 9.671 -14.316 -0.463 1.00 92.56 103 SER A O 1
ATOM 782 N N . ASP A 1 104 ? 10.108 -12.277 -1.299 1.00 90.69 104 ASP A N 1
ATOM 783 C CA . ASP A 1 104 ? 11.515 -12.539 -1.617 1.00 90.69 104 ASP A CA 1
ATOM 784 C C . ASP A 1 104 ? 12.376 -12.227 -0.382 1.00 90.69 104 ASP A C 1
ATOM 786 O O . ASP A 1 104 ? 12.477 -11.058 -0.006 1.00 90.69 104 ASP A O 1
ATOM 790 N N . PRO A 1 105 ? 13.046 -13.223 0.228 1.00 89.69 105 PRO A N 1
ATOM 791 C CA . PRO A 1 105 ? 13.828 -13.022 1.449 1.00 89.69 105 PRO A CA 1
ATOM 792 C C . PRO A 1 105 ? 15.075 -12.145 1.251 1.00 89.69 105 PRO A C 1
ATOM 794 O O . PRO A 1 105 ? 15.737 -11.799 2.226 1.00 89.69 105 PRO A 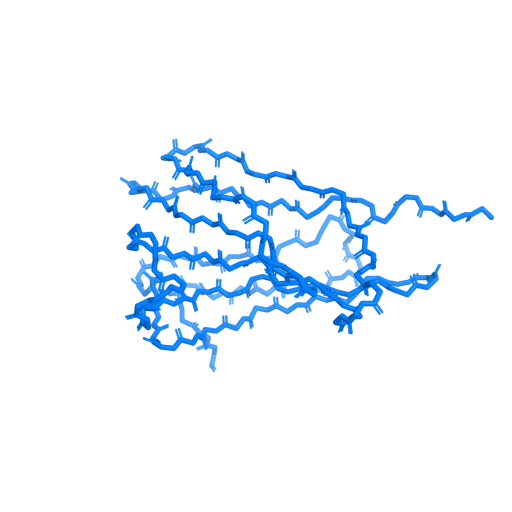O 1
ATOM 797 N N . ASN A 1 106 ? 15.435 -11.805 0.009 1.00 92.06 106 ASN A N 1
ATOM 798 C CA . ASN A 1 106 ? 16.526 -10.873 -0.285 1.00 92.06 106 ASN A CA 1
ATOM 799 C C . ASN A 1 106 ? 16.073 -9.403 -0.265 1.00 92.06 106 ASN A C 1
ATOM 801 O O . ASN A 1 106 ? 16.909 -8.501 -0.363 1.00 92.06 106 ASN A O 1
ATOM 805 N N . CYS A 1 107 ? 14.767 -9.154 -0.179 1.00 93.44 107 CYS A N 1
ATOM 806 C CA . CYS A 1 107 ? 14.176 -7.829 -0.096 1.00 93.44 107 CYS A CA 1
ATOM 807 C C . CYS A 1 107 ? 13.871 -7.485 1.369 1.00 93.44 107 CYS A C 1
ATOM 809 O O . CYS A 1 107 ? 13.381 -8.318 2.123 1.00 93.44 107 CYS A O 1
ATOM 811 N N . ALA A 1 108 ? 14.185 -6.255 1.782 1.00 95.25 108 ALA A N 1
ATOM 812 C CA . ALA A 1 108 ? 13.976 -5.812 3.159 1.00 95.25 108 ALA A CA 1
ATOM 813 C C . ALA A 1 108 ? 12.499 -5.508 3.436 1.00 95.25 108 ALA A C 1
ATOM 815 O O . ALA A 1 108 ? 11.815 -4.926 2.590 1.00 95.25 108 ALA A O 1
ATOM 816 N N . ASP A 1 109 ? 12.027 -5.836 4.632 1.00 97.31 109 ASP A N 1
ATOM 817 C CA . ASP A 1 109 ? 10.713 -5.422 5.100 1.00 97.31 109 ASP A CA 1
ATOM 818 C C . ASP A 1 109 ? 10.691 -3.927 5.468 1.00 97.31 109 ASP A C 1
ATOM 820 O O . ASP A 1 109 ? 11.717 -3.298 5.742 1.00 97.31 109 ASP A O 1
ATOM 824 N N . ILE A 1 110 ? 9.491 -3.343 5.477 1.00 98.19 110 ILE A N 1
ATOM 825 C CA . ILE A 1 110 ? 9.236 -2.034 6.086 1.00 98.19 110 ILE A CA 1
ATOM 826 C C . ILE A 1 110 ? 8.252 -2.255 7.227 1.00 98.19 110 ILE A C 1
ATOM 828 O O . ILE A 1 110 ? 7.090 -2.600 7.008 1.00 98.19 110 ILE A O 1
ATOM 832 N N . CYS A 1 111 ? 8.720 -2.057 8.456 1.00 98.00 111 CYS A N 1
ATOM 833 C CA . CYS A 1 111 ? 7.949 -2.314 9.665 1.00 98.00 111 CYS A CA 1
ATOM 834 C C . CYS A 1 111 ? 7.762 -1.025 10.469 1.00 98.00 111 CYS A C 1
ATOM 836 O O . CYS A 1 111 ? 8.724 -0.454 10.984 1.00 98.00 111 CYS A O 1
ATOM 838 N N . TRP A 1 112 ? 6.511 -0.593 10.616 1.00 98.31 112 TRP A N 1
ATOM 839 C CA . TRP A 1 112 ? 6.106 0.489 11.510 1.00 98.31 112 TRP A CA 1
ATOM 840 C C . TRP A 1 112 ? 5.396 -0.126 12.719 1.00 98.31 112 TRP A C 1
ATOM 842 O O . TRP A 1 112 ? 4.187 -0.382 12.666 1.00 98.31 112 TRP A O 1
ATOM 852 N N . PRO A 1 113 ? 6.112 -0.408 13.824 1.00 97.62 113 PRO A N 1
ATOM 853 C CA . PRO A 1 113 ? 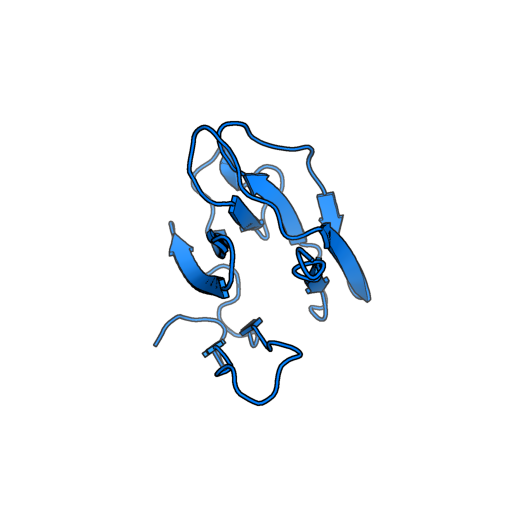5.563 -1.182 14.939 1.00 97.62 113 PRO A CA 1
ATOM 854 C C . PRO A 1 113 ? 4.367 -0.499 15.610 1.00 97.62 113 PRO A C 1
ATOM 856 O O . PRO A 1 113 ? 3.463 -1.181 16.082 1.00 97.62 113 PRO A O 1
ATOM 859 N N . ASN A 1 114 ? 4.342 0.836 15.595 1.00 97.50 114 ASN A N 1
ATOM 860 C CA . ASN A 1 114 ? 3.258 1.648 16.146 1.00 97.50 114 ASN A CA 1
ATOM 861 C C . ASN A 1 114 ? 2.353 2.253 15.060 1.00 97.50 114 ASN A C 1
ATOM 863 O O . ASN A 1 114 ? 1.549 3.123 15.380 1.00 97.50 114 ASN A O 1
ATOM 867 N N . GLY A 1 115 ? 2.498 1.828 13.798 1.00 97.12 115 GLY A N 1
ATOM 868 C CA . GLY A 1 115 ? 1.713 2.345 12.671 1.00 97.12 115 GLY A CA 1
ATOM 869 C C . GLY A 1 115 ? 1.991 3.798 12.313 1.00 97.12 115 GLY A C 1
ATOM 870 O O . GLY A 1 115 ? 1.093 4.475 11.830 1.00 97.12 115 GLY A O 1
ATOM 871 N N . ILE A 1 116 ? 3.205 4.261 12.611 1.00 97.38 116 ILE A N 1
ATOM 872 C CA . ILE A 1 116 ? 3.715 5.600 12.318 1.00 97.38 116 ILE A CA 1
ATOM 873 C C . ILE A 1 116 ? 5.076 5.410 11.627 1.00 97.38 116 ILE A C 1
ATOM 875 O O . ILE A 1 116 ? 5.854 4.570 12.106 1.00 97.38 116 ILE A O 1
ATOM 879 N N . PRO A 1 117 ? 5.374 6.149 10.542 1.00 92.75 117 PRO A N 1
ATOM 880 C CA . PRO A 1 117 ? 6.702 6.167 9.932 1.00 92.75 117 PRO A CA 1
ATOM 881 C C . PRO A 1 117 ? 7.820 6.482 10.953 1.00 92.75 117 PRO A C 1
ATOM 883 O O . PRO A 1 117 ? 7.558 7.176 11.938 1.00 92.75 117 PRO A O 1
ATOM 886 N N . PRO A 1 118 ? 9.049 5.965 10.756 1.00 88.38 118 PRO A N 1
ATOM 887 C CA . PRO A 1 118 ? 10.171 6.176 11.676 1.00 88.38 118 PRO A CA 1
ATOM 888 C C . PRO A 1 118 ? 10.665 7.627 11.749 1.00 88.38 118 PRO A C 1
ATOM 890 O O . PRO A 1 118 ? 10.526 8.367 10.748 1.00 88.38 118 PRO A O 1
#

Sequence (118 aa):
LAGSAGNAIVENHCPFTVFLWSVGGSIGPKHVLKQGGVYSEKIHRDPQSGGIAIKITRVDDGIFNNSPQTNFAYSLTDTRVFYDLSDVFGDPFSGSKVLLDPSDPNCADICWPNGIPP

Secondary structure (DSSP, 8-state):
------EEEEE--SSS-EEEEEESSSB---EEE-TT-EEEEE----TTTSEEEEEEESSTTGGGTT--EEEEEEEE-SS-EEEEEEEESS-TTTTS-EEE--SSTTSPPEEETTSS--

In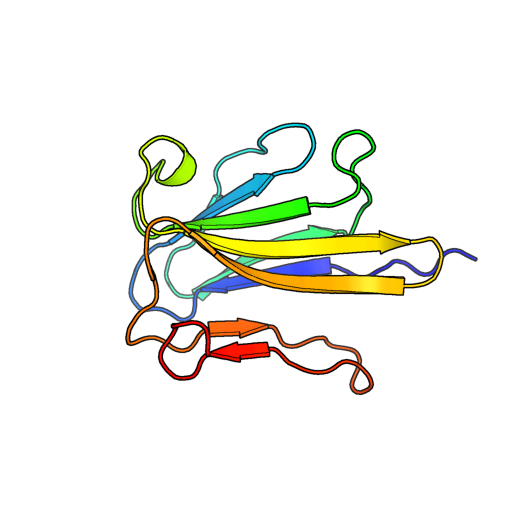terPro domains:
  IPR006771 Secreted thaumatin-like protein cetA-like [PF04681] (3-118)

pLDDT: mean 95.1, std 9.07, range [39.78, 98.88]